Protein AF-A0A9R1HRG7-F1 (afdb_monomer_lite)

Foldseek 3Di:
DPPPVVVVVVVVVVVLVVVPPDPDDLVVQLVVQLVVLQVVVVVPDDNVVSNVLSNLLSVLQSLLSVLQVQLVVLCVVLVPDDPVSNVVSNVSSVVSNVSSVVSNVSSPRD

pLDDT: mean 75.39, std 17.61, range [35.81, 94.94]

Radius of gyration: 16.57 Å; chains: 1; bounding box: 34×37×49 Å

Sequence (110 aa):
MALNTRNAIVAILLLVVMVAAVSTPAVTAQEDCWDKCFKDCKAKMAMEVCNQKCIDFCIYQAGAREYVKMAGDKLKETKTASPEQATILKNQATTYLERAKVLSDKAVTP

Organism: Triticum aestivum (NCBI:txid4565)

Secondary structure (DSSP, 8-state):
----HHHHHHHHHHHHHTTTT----HHHHHHHHHHHHHHHHHTTS-HHHHHHHHHHHHHHHHHHHHHHHHHHHHHHHGGGS-HHHHHHHHHHHHHHHHHHHHHHHH----

Structure (mmCIF, N/CA/C/O backbone):
data_AF-A0A9R1HRG7-F1
#
_entry.id   AF-A0A9R1HRG7-F1
#
loop_
_atom_site.group_PDB
_atom_site.id
_atom_site.type_symbol
_atom_site.label_atom_id
_atom_site.label_alt_id
_atom_site.label_comp_id
_atom_site.label_asym_id
_atom_site.label_entity_id
_atom_site.label_seq_id
_atom_site.pdbx_PDB_ins_code
_atom_site.Cartn_x
_atom_site.Cartn_y
_atom_site.Cartn_z
_atom_site.occupancy
_atom_site.B_iso_or_equiv
_atom_site.auth_seq_id
_atom_site.auth_comp_id
_atom_site.auth_asym_id
_atom_site.auth_atom_id
_atom_site.pdbx_PDB_model_num
ATOM 1 N N . MET A 1 1 ? -0.251 26.046 6.778 1.00 39.38 1 MET A N 1
ATOM 2 C CA . MET A 1 1 ? -1.494 25.708 6.052 1.00 39.38 1 MET A CA 1
ATOM 3 C C . MET A 1 1 ? -1.903 24.315 6.496 1.00 39.38 1 MET A C 1
ATOM 5 O O . MET A 1 1 ? -1.184 23.369 6.207 1.00 39.38 1 MET A O 1
ATOM 9 N N . ALA A 1 2 ? -2.958 24.192 7.302 1.00 37.72 2 ALA A N 1
ATOM 10 C CA . ALA A 1 2 ? -3.422 22.893 7.778 1.00 37.72 2 ALA A CA 1
ATOM 11 C C . ALA A 1 2 ? -4.104 22.171 6.612 1.00 37.72 2 ALA A C 1
ATOM 13 O O . ALA A 1 2 ? -5.246 22.477 6.270 1.00 37.72 2 ALA A O 1
ATOM 14 N N . LEU A 1 3 ? -3.390 21.247 5.968 1.00 42.94 3 LEU A N 1
ATOM 15 C CA . LEU A 1 3 ? -4.015 20.277 5.083 1.00 42.94 3 LEU A CA 1
ATOM 16 C C . LEU A 1 3 ? -4.909 19.421 5.984 1.00 42.94 3 LEU A C 1
ATOM 18 O O . LEU A 1 3 ? -4.427 18.551 6.701 1.00 42.94 3 LEU A O 1
ATOM 22 N N . ASN A 1 4 ? -6.191 19.783 6.045 1.00 42.34 4 ASN A N 1
ATOM 23 C CA . ASN A 1 4 ? -7.204 19.158 6.882 1.00 42.34 4 ASN A CA 1
ATOM 24 C C . ASN A 1 4 ? -7.122 17.639 6.686 1.00 42.34 4 ASN A C 1
ATOM 26 O O . ASN A 1 4 ? -7.493 17.135 5.627 1.00 42.34 4 ASN A O 1
ATOM 30 N N . THR A 1 5 ? -6.590 16.910 7.668 1.00 50.56 5 THR A N 1
ATOM 31 C CA . THR A 1 5 ? -6.246 15.482 7.559 1.00 50.56 5 THR A CA 1
ATOM 32 C C . THR A 1 5 ? -7.464 14.647 7.157 1.00 50.56 5 THR A C 1
ATOM 34 O O . THR A 1 5 ? -7.342 13.653 6.448 1.00 50.56 5 THR A O 1
ATOM 37 N N . ARG A 1 6 ? -8.668 15.120 7.513 1.00 48.34 6 ARG A N 1
ATOM 38 C CA . ARG A 1 6 ? -9.949 14.586 7.033 1.00 48.34 6 ARG A CA 1
ATOM 39 C C . ARG A 1 6 ? -10.116 14.683 5.517 1.00 48.34 6 ARG A C 1
ATOM 41 O O . ARG A 1 6 ? -10.510 13.700 4.907 1.00 48.34 6 ARG A O 1
ATOM 48 N N . ASN A 1 7 ? -9.789 15.816 4.900 1.00 48.25 7 ASN A N 1
ATOM 49 C CA . ASN A 1 7 ? -9.893 15.986 3.449 1.00 48.25 7 ASN A CA 1
ATOM 50 C C . ASN A 1 7 ? -8.856 15.137 2.708 1.00 48.25 7 ASN A C 1
ATOM 52 O O . ASN A 1 7 ? -9.169 14.604 1.650 1.00 48.25 7 ASN A O 1
ATOM 56 N N . ALA A 1 8 ? -7.659 14.958 3.276 1.00 51.41 8 ALA A N 1
ATOM 57 C CA . ALA A 1 8 ? -6.646 14.069 2.709 1.00 51.41 8 ALA A CA 1
ATOM 58 C C . ALA A 1 8 ? -7.104 12.602 2.743 1.00 51.41 8 ALA A C 1
ATOM 60 O O . ALA A 1 8 ? -7.043 11.917 1.728 1.00 51.41 8 ALA A O 1
ATOM 61 N N . ILE A 1 9 ? -7.647 12.136 3.873 1.00 52.66 9 ILE A N 1
ATOM 62 C CA . ILE A 1 9 ? -8.180 10.771 4.009 1.00 52.66 9 ILE A CA 1
ATOM 63 C C . ILE A 1 9 ? -9.380 10.551 3.080 1.00 52.66 9 ILE A C 1
ATOM 65 O O . ILE A 1 9 ? -9.479 9.503 2.451 1.00 52.66 9 ILE A O 1
ATOM 69 N N . VAL A 1 10 ? -10.267 11.540 2.942 1.00 51.09 10 VAL A N 1
ATOM 70 C CA . VAL A 1 10 ? -11.412 11.474 2.019 1.00 51.09 10 VAL A CA 1
ATOM 71 C C . VAL A 1 10 ? -10.957 11.462 0.557 1.00 51.09 10 VAL A C 1
ATOM 73 O O . VAL A 1 10 ? -11.484 10.678 -0.225 1.00 51.09 10 VAL A O 1
ATOM 76 N N . ALA A 1 11 ? -9.951 12.255 0.183 1.00 53.22 11 ALA A N 1
ATOM 77 C CA . ALA A 1 11 ? -9.380 12.236 -1.165 1.00 53.22 11 ALA A CA 1
ATOM 78 C C . ALA A 1 11 ? -8.701 10.894 -1.484 1.00 53.22 11 ALA A C 1
ATOM 80 O O . ALA A 1 11 ? -8.867 10.360 -2.579 1.00 53.22 11 ALA A O 1
ATOM 81 N N . ILE A 1 12 ? -8.000 10.311 -0.507 1.00 55.00 12 ILE A N 1
ATOM 82 C CA . ILE A 1 12 ? -7.402 8.978 -0.624 1.00 55.00 12 ILE A CA 1
ATOM 83 C C . ILE A 1 12 ? -8.504 7.917 -0.749 1.00 55.00 12 ILE A C 1
ATOM 85 O O . ILE A 1 12 ? -8.442 7.091 -1.648 1.00 55.00 12 ILE A O 1
ATOM 89 N N . LEU A 1 13 ? -9.558 7.968 0.071 1.00 50.53 13 LEU A N 1
ATOM 90 C CA . LEU A 1 13 ? -10.706 7.058 -0.034 1.00 50.53 13 LEU A CA 1
ATOM 91 C C . LEU A 1 13 ? -11.424 7.175 -1.388 1.00 50.53 13 LEU A C 1
ATOM 93 O O . LEU A 1 13 ? -11.806 6.158 -1.961 1.00 50.53 13 LEU A O 1
ATOM 97 N N . LEU A 1 14 ? -11.573 8.384 -1.934 1.00 46.44 14 LEU A N 1
ATOM 98 C CA . LEU A 1 14 ? -12.187 8.609 -3.247 1.00 46.44 14 LEU A CA 1
ATOM 99 C C . LEU A 1 14 ? -11.335 8.047 -4.394 1.00 46.44 14 LEU A C 1
ATOM 101 O O . LEU A 1 14 ? -11.879 7.411 -5.296 1.00 46.44 14 LEU A O 1
ATOM 105 N N . LEU A 1 15 ? -10.008 8.197 -4.327 1.00 50.84 15 LEU A N 1
ATOM 106 C CA . LEU A 1 15 ? -9.081 7.550 -5.265 1.00 50.84 15 LEU A CA 1
ATOM 107 C C . LEU A 1 15 ? -9.180 6.017 -5.202 1.00 50.84 15 LEU A C 1
ATOM 109 O O . LEU A 1 15 ? -9.029 5.342 -6.213 1.00 50.84 15 LEU A O 1
ATOM 113 N N . VAL A 1 16 ? -9.478 5.464 -4.027 1.00 48.88 16 VAL A N 1
ATOM 114 C CA . VAL A 1 16 ? -9.572 4.019 -3.778 1.00 48.88 16 VAL A CA 1
ATOM 115 C C . VAL A 1 16 ? -10.884 3.417 -4.280 1.00 48.88 16 VAL A C 1
ATOM 117 O O . VAL A 1 16 ? -10.879 2.309 -4.815 1.00 48.88 16 VAL A O 1
ATOM 120 N N . VAL A 1 17 ? -12.004 4.137 -4.174 1.00 45.47 17 VAL A N 1
ATOM 121 C CA . VAL A 1 17 ? -13.305 3.665 -4.687 1.00 45.47 17 VAL A CA 1
ATOM 122 C C . VAL A 1 17 ? -13.302 3.570 -6.216 1.00 45.47 17 VAL A C 1
ATOM 124 O O . VAL A 1 17 ? -13.882 2.635 -6.761 1.00 45.47 17 VAL A O 1
ATOM 127 N N . MET A 1 18 ? -12.580 4.453 -6.916 1.00 41.81 18 MET A N 1
ATOM 128 C CA . MET A 1 18 ? -12.414 4.345 -8.375 1.00 41.81 18 MET A CA 1
ATOM 129 C C . MET A 1 18 ? -11.582 3.124 -8.798 1.00 41.81 18 MET A C 1
ATOM 131 O O . MET A 1 18 ? -11.701 2.658 -9.926 1.00 41.81 18 MET A O 1
ATOM 135 N N . VAL A 1 19 ? -10.760 2.582 -7.898 1.00 46.41 19 VAL A N 1
ATOM 136 C CA . VAL A 1 19 ? -9.882 1.432 -8.160 1.00 46.41 19 VAL A CA 1
ATOM 137 C C . VAL A 1 19 ? 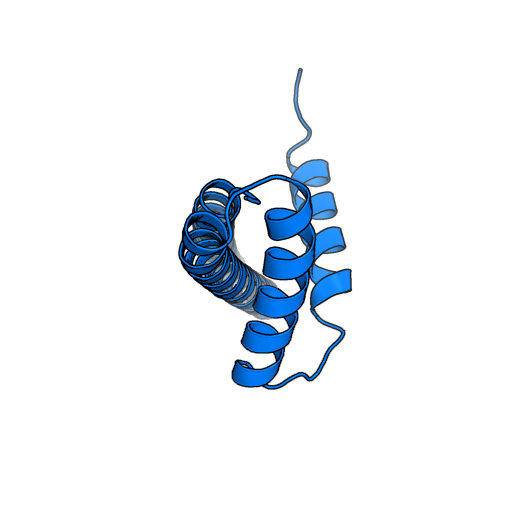-10.557 0.104 -7.810 1.00 46.41 19 VAL A C 1
ATOM 139 O O . VAL A 1 19 ? -10.293 -0.910 -8.449 1.00 46.41 19 VAL A O 1
ATOM 142 N N . ALA A 1 20 ? -11.428 0.091 -6.800 1.00 38.19 20 ALA A N 1
ATOM 143 C CA . ALA A 1 20 ? -12.046 -1.126 -6.274 1.00 38.19 20 ALA A CA 1
ATOM 144 C C . ALA A 1 20 ? -13.195 -1.689 -7.137 1.00 38.19 20 ALA A C 1
ATOM 146 O O . ALA A 1 20 ? -13.748 -2.732 -6.796 1.00 38.19 20 ALA A O 1
ATOM 147 N N . ALA A 1 21 ? -13.564 -1.026 -8.238 1.00 35.81 21 ALA A N 1
ATOM 148 C CA . ALA A 1 21 ? -14.679 -1.435 -9.094 1.00 35.81 21 ALA A CA 1
ATOM 149 C C . ALA A 1 21 ? -14.330 -2.504 -10.148 1.00 35.81 21 ALA A C 1
ATOM 151 O O . ALA A 1 21 ? -15.212 -2.905 -10.903 1.00 35.81 21 ALA A O 1
ATOM 152 N N . VAL A 1 22 ? -13.088 -2.991 -10.217 1.00 43.38 22 VAL A N 1
ATOM 153 C CA . VAL A 1 22 ? -12.703 -3.990 -11.223 1.00 43.38 22 VAL A CA 1
ATOM 154 C C . VAL A 1 22 ? -12.290 -5.291 -10.540 1.00 43.38 22 VAL A C 1
ATOM 156 O O . VAL A 1 22 ? -11.237 -5.406 -9.919 1.00 43.38 22 VAL A O 1
ATOM 159 N N . SER A 1 23 ? -13.152 -6.295 -10.685 1.00 41.81 23 SER A N 1
ATOM 160 C CA . SER A 1 23 ? -12.911 -7.712 -10.414 1.00 41.81 23 SER A CA 1
ATOM 161 C C . SER A 1 23 ? -11.934 -8.309 -11.438 1.00 41.81 23 SER A C 1
ATOM 163 O O . SER A 1 23 ? -12.253 -9.280 -12.120 1.00 41.81 23 SER A O 1
ATOM 165 N N . THR A 1 24 ? -10.762 -7.696 -11.599 1.00 46.19 24 THR A N 1
ATOM 166 C CA . THR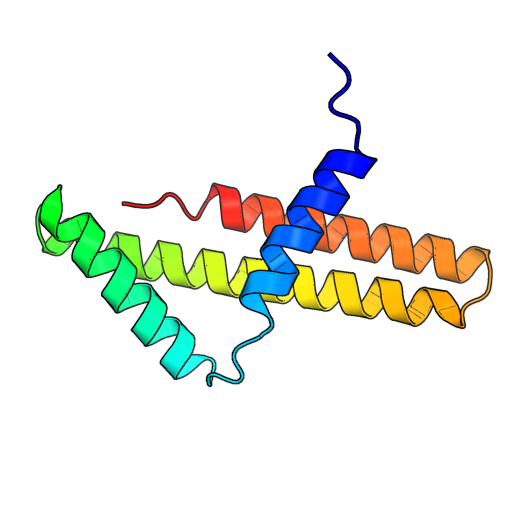 A 1 24 ? -9.668 -8.212 -12.429 1.00 46.19 24 THR A CA 1
ATOM 167 C C . THR A 1 24 ? -8.749 -9.069 -11.564 1.00 46.19 24 THR A C 1
ATOM 169 O O . THR A 1 24 ? -8.338 -8.610 -10.493 1.00 46.19 24 THR A O 1
ATOM 172 N N . PRO A 1 25 ? -8.411 -10.297 -11.996 1.00 50.97 25 PRO A N 1
ATOM 173 C CA . PRO A 1 25 ? -7.337 -11.083 -11.397 1.00 50.97 25 PRO A CA 1
ATOM 174 C C . PRO A 1 25 ? -6.073 -10.244 -11.153 1.00 50.97 25 PRO A C 1
ATOM 176 O O . PRO A 1 25 ? -5.740 -9.370 -11.946 1.00 50.97 25 PRO A O 1
ATOM 179 N N . ALA A 1 26 ? -5.329 -10.521 -10.078 1.00 55.72 26 ALA A N 1
ATOM 180 C CA . ALA A 1 26 ? -4.102 -9.775 -9.768 1.00 55.72 26 ALA A CA 1
ATOM 181 C C . ALA A 1 26 ? -3.079 -9.807 -10.924 1.00 55.72 26 ALA A C 1
ATOM 183 O O . ALA A 1 26 ? -2.403 -8.812 -11.166 1.00 55.72 26 ALA A O 1
ATOM 184 N N . VAL A 1 27 ? -3.033 -10.920 -11.669 1.00 53.03 27 VAL A N 1
ATOM 185 C CA . VAL A 1 27 ? -2.200 -11.085 -12.871 1.00 53.03 27 VAL A CA 1
ATOM 186 C C . VAL A 1 27 ? -2.651 -10.142 -13.989 1.00 53.03 27 VAL A C 1
ATOM 188 O O . VAL A 1 27 ? -1.832 -9.393 -14.508 1.00 53.03 27 VAL A O 1
ATOM 191 N N . THR A 1 28 ? -3.952 -10.078 -14.287 1.00 59.66 28 THR A N 1
ATOM 192 C CA . THR A 1 28 ? -4.463 -9.185 -15.340 1.00 59.66 28 THR A CA 1
ATOM 193 C C . THR A 1 28 ? -4.342 -7.717 -14.934 1.00 59.66 28 THR A C 1
ATOM 195 O O . THR A 1 28 ? -4.012 -6.881 -15.755 1.00 59.66 28 THR A O 1
ATOM 198 N N . ALA A 1 29 ? -4.518 -7.389 -13.649 1.00 65.50 29 ALA A N 1
ATOM 199 C CA . ALA A 1 29 ? -4.310 -6.031 -13.145 1.00 65.50 29 ALA A CA 1
ATOM 200 C C . ALA A 1 29 ? -2.836 -5.586 -13.227 1.00 65.50 29 ALA A C 1
ATOM 202 O O . ALA A 1 29 ? -2.557 -4.391 -13.351 1.00 65.50 29 ALA A O 1
ATOM 203 N N . GLN A 1 30 ? -1.894 -6.532 -13.140 1.00 64.44 30 GLN A N 1
ATOM 204 C CA . GLN A 1 30 ? -0.470 -6.273 -13.324 1.00 64.44 30 GLN A CA 1
ATOM 205 C C . GLN A 1 30 ? -0.119 -6.093 -14.804 1.00 64.44 30 GLN A C 1
ATOM 207 O O . GLN A 1 30 ? 0.602 -5.149 -15.121 1.00 64.44 30 GLN A O 1
ATOM 212 N N . GLU A 1 31 ? -0.658 -6.932 -15.692 1.00 70.19 31 GLU A N 1
ATOM 213 C CA . GLU A 1 31 ? -0.511 -6.791 -17.148 1.00 70.19 31 GLU A CA 1
ATOM 214 C C . GLU A 1 31 ? -1.122 -5.472 -17.644 1.00 70.19 31 GLU A C 1
ATOM 216 O O . GLU A 1 31 ? -0.425 -4.681 -18.274 1.00 70.19 31 GLU A O 1
ATOM 221 N N . ASP A 1 32 ? -2.354 -5.149 -17.239 1.00 80.75 32 ASP A N 1
ATOM 222 C CA . ASP A 1 32 ? -3.033 -3.890 -17.578 1.00 80.75 32 ASP A CA 1
ATOM 223 C C . ASP A 1 32 ? -2.261 -2.661 -17.070 1.00 80.75 32 ASP A C 1
ATOM 225 O O . ASP A 1 32 ? -2.173 -1.624 -17.739 1.00 80.75 32 ASP A O 1
ATOM 229 N N . CYS A 1 33 ? -1.695 -2.755 -15.861 1.00 84.81 33 CYS A N 1
ATOM 230 C CA . CYS A 1 33 ? -0.859 -1.699 -15.306 1.00 84.81 33 CYS A CA 1
ATOM 231 C C . CYS A 1 33 ? 0.428 -1.530 -16.115 1.00 84.81 33 CYS A C 1
ATOM 233 O O . CYS A 1 33 ? 0.798 -0.397 -16.443 1.00 84.81 33 CYS A O 1
ATOM 235 N N . TRP A 1 34 ? 1.104 -2.639 -16.422 1.00 87.19 34 TRP A N 1
ATOM 236 C CA . TRP A 1 34 ? 2.366 -2.618 -17.143 1.00 87.19 34 TRP A CA 1
ATOM 237 C C . TRP A 1 34 ? 2.161 -2.085 -18.558 1.00 87.19 34 TRP A C 1
ATOM 239 O O . TRP A 1 34 ? 2.872 -1.163 -18.937 1.00 87.19 34 TRP A O 1
ATOM 249 N N . ASP A 1 35 ? 1.144 -2.549 -19.287 1.00 85.31 35 ASP A N 1
ATOM 250 C CA . ASP A 1 35 ? 0.836 -2.088 -20.645 1.00 85.31 35 ASP A CA 1
ATOM 251 C C . ASP A 1 35 ? 0.549 -0.587 -20.683 1.00 85.31 35 ASP A C 1
ATOM 253 O O . ASP A 1 35 ? 1.087 0.145 -21.522 1.00 85.31 35 ASP A O 1
ATOM 257 N N . LYS A 1 36 ? -0.260 -0.096 -19.735 1.00 85.19 36 LYS A N 1
ATOM 258 C CA . LYS A 1 36 ? -0.545 1.335 -19.615 1.00 85.19 36 LYS A CA 1
ATOM 259 C C . LYS A 1 36 ? 0.722 2.132 -19.315 1.00 85.19 36 LYS A C 1
ATOM 261 O O . LYS A 1 36 ? 0.996 3.122 -19.990 1.00 85.19 36 LYS A O 1
ATOM 266 N N . CYS A 1 37 ? 1.502 1.688 -18.333 1.00 86.06 37 CYS A N 1
ATOM 267 C CA . CYS A 1 37 ? 2.747 2.344 -17.962 1.00 86.06 37 CYS A CA 1
ATOM 268 C C . CYS A 1 37 ? 3.747 2.357 -19.123 1.00 86.06 37 CYS A C 1
ATOM 270 O O . CYS A 1 37 ? 4.354 3.383 -19.424 1.00 86.06 37 CYS A O 1
ATOM 272 N N . PHE A 1 38 ? 3.908 1.225 -19.802 1.00 86.44 38 PHE A N 1
ATOM 273 C CA . PHE A 1 38 ? 4.890 1.048 -20.857 1.00 86.44 38 PHE A CA 1
ATOM 274 C C . PHE A 1 38 ? 4.542 1.888 -22.083 1.00 86.44 38 PHE A C 1
ATOM 276 O O . PHE A 1 38 ? 5.424 2.513 -22.677 1.00 86.44 38 PHE A O 1
ATOM 283 N N . LYS A 1 39 ? 3.249 1.975 -22.420 1.00 84.94 39 LYS A N 1
ATOM 284 C CA . LYS A 1 39 ? 2.739 2.867 -23.464 1.00 84.94 39 LYS A CA 1
ATOM 285 C C . LYS A 1 39 ? 3.080 4.330 -23.177 1.00 84.94 39 LYS A C 1
ATOM 287 O O . LYS A 1 39 ? 3.576 5.016 -24.071 1.00 84.94 39 LYS A O 1
ATOM 292 N N . ASP A 1 40 ? 2.860 4.787 -21.945 1.00 81.38 40 ASP A N 1
ATOM 293 C CA . ASP A 1 40 ? 3.141 6.169 -21.544 1.00 81.38 40 ASP A CA 1
ATOM 294 C C . ASP A 1 40 ? 4.652 6.450 -21.448 1.00 81.38 40 ASP A C 1
ATOM 296 O O . ASP A 1 40 ? 5.114 7.521 -21.849 1.00 81.38 40 ASP A O 1
ATOM 300 N N . CYS A 1 41 ? 5.443 5.478 -20.986 1.00 83.06 41 CYS A N 1
ATOM 301 C CA . CYS A 1 41 ? 6.889 5.620 -20.854 1.00 83.06 41 CYS A CA 1
ATOM 302 C C . CYS A 1 41 ? 7.605 5.635 -22.206 1.00 83.06 41 CYS A C 1
ATOM 304 O O . CYS A 1 41 ? 8.468 6.482 -22.442 1.00 83.06 41 CYS A O 1
ATOM 306 N N . LYS A 1 42 ? 7.248 4.735 -23.133 1.00 81.94 42 LYS A N 1
ATOM 307 C CA . LYS A 1 42 ? 7.898 4.656 -24.453 1.00 81.94 42 LYS A CA 1
ATOM 308 C C . LYS A 1 42 ? 7.683 5.930 -25.279 1.00 81.94 42 LYS A C 1
ATOM 310 O O . LYS A 1 42 ? 8.480 6.230 -26.162 1.00 81.94 42 LYS A O 1
ATOM 315 N N . ALA A 1 43 ? 6.642 6.705 -24.972 1.00 78.88 43 ALA A N 1
ATOM 316 C CA . ALA A 1 43 ? 6.428 8.020 -25.569 1.00 78.88 43 ALA A CA 1
ATOM 317 C C . ALA A 1 43 ? 7.470 9.072 -25.126 1.00 78.88 43 ALA A C 1
ATOM 319 O O . ALA A 1 43 ? 7.574 10.121 -25.758 1.00 78.88 43 ALA A O 1
ATOM 320 N N . LYS A 1 44 ? 8.227 8.812 -24.050 1.00 75.81 44 LYS A N 1
ATOM 321 C CA . LYS A 1 44 ? 9.140 9.772 -23.407 1.00 75.81 44 LYS A CA 1
ATOM 322 C C . LYS A 1 44 ? 10.574 9.263 -23.235 1.00 75.81 44 LYS A C 1
ATOM 324 O O . LYS A 1 44 ? 11.481 10.080 -23.097 1.00 75.81 44 LYS A O 1
ATOM 329 N N . MET A 1 45 ? 10.797 7.948 -23.214 1.00 77.81 45 MET A N 1
ATOM 330 C CA . MET A 1 45 ? 12.082 7.336 -22.852 1.00 77.81 45 MET A CA 1
ATOM 331 C C . MET A 1 45 ? 12.438 6.120 -23.725 1.00 77.81 45 MET A C 1
ATOM 333 O O . MET A 1 45 ? 11.605 5.573 -24.448 1.00 77.81 45 MET A O 1
ATOM 337 N N . ALA A 1 46 ? 13.696 5.673 -23.632 1.00 76.88 46 ALA A N 1
ATOM 338 C CA . ALA A 1 46 ? 14.175 4.456 -24.283 1.00 76.88 46 ALA A CA 1
ATOM 339 C C . ALA A 1 46 ? 13.488 3.194 -23.727 1.00 76.88 46 ALA A C 1
ATOM 341 O O . ALA A 1 46 ? 13.258 3.065 -22.524 1.00 76.88 46 ALA A O 1
ATOM 342 N N . MET A 1 47 ? 13.214 2.234 -24.614 1.00 72.88 47 MET A N 1
ATOM 343 C CA . MET A 1 47 ? 12.401 1.044 -24.334 1.00 72.88 47 MET A CA 1
ATOM 344 C C . MET A 1 47 ? 12.917 0.195 -23.159 1.00 72.88 47 MET A C 1
ATOM 346 O O . MET A 1 47 ? 12.123 -0.239 -22.326 1.00 72.88 47 MET A O 1
ATOM 350 N N . GLU A 1 48 ? 14.234 -0.002 -23.052 1.00 72.50 48 GLU A N 1
ATOM 351 C CA . GLU A 1 48 ? 14.849 -0.773 -21.957 1.00 72.50 48 GLU A CA 1
ATOM 352 C C . GLU A 1 48 ? 14.676 -0.098 -20.589 1.00 72.50 48 GLU A C 1
ATOM 354 O O . GLU A 1 48 ? 14.463 -0.775 -19.585 1.00 72.50 48 GLU A O 1
ATOM 359 N N . VAL A 1 49 ? 14.682 1.238 -20.550 1.00 78.62 49 VAL A N 1
ATOM 360 C CA . VAL A 1 49 ? 14.480 2.015 -19.316 1.00 78.62 49 VAL A CA 1
ATOM 361 C C . VAL A 1 49 ? 13.025 1.927 -18.851 1.00 78.62 49 VAL A C 1
ATOM 363 O O . VAL A 1 49 ? 12.756 1.890 -17.650 1.00 78.62 49 VAL A O 1
ATOM 366 N N . CYS A 1 50 ? 12.086 1.847 -19.795 1.00 82.38 50 CYS A N 1
ATOM 367 C CA . CYS A 1 50 ? 10.661 1.742 -19.502 1.00 82.38 50 CYS A CA 1
ATOM 368 C C . CYS A 1 50 ? 10.263 0.414 -18.883 1.00 82.38 50 CYS A C 1
ATOM 370 O O . CYS A 1 50 ? 9.428 0.396 -17.983 1.00 82.38 50 CYS A O 1
ATOM 372 N N . ASN A 1 51 ? 10.853 -0.688 -19.346 1.00 82.31 51 ASN A N 1
ATOM 373 C CA . ASN A 1 51 ? 10.425 -2.013 -18.923 1.00 82.31 51 ASN A CA 1
ATOM 374 C C . ASN A 1 51 ? 10.569 -2.191 -17.402 1.00 82.31 51 ASN A C 1
ATOM 376 O O . ASN A 1 51 ? 9.581 -2.432 -16.708 1.00 82.31 51 ASN A O 1
ATOM 380 N N . GLN A 1 52 ? 11.775 -1.963 -16.869 1.00 83.19 52 GLN A N 1
ATOM 381 C CA . GLN A 1 52 ? 12.028 -2.132 -15.436 1.00 83.19 52 GLN A CA 1
ATOM 382 C C . GLN A 1 52 ? 11.260 -1.112 -14.590 1.00 83.19 52 GLN A C 1
ATOM 384 O O . GLN A 1 52 ? 10.661 -1.475 -13.580 1.00 83.19 52 GLN A O 1
ATOM 389 N N . LYS A 1 53 ? 11.205 0.155 -15.022 1.00 84.62 53 LYS A N 1
ATOM 390 C CA . LYS A 1 53 ? 10.466 1.191 -14.289 1.00 84.62 53 LYS A CA 1
ATOM 391 C C . LYS A 1 53 ? 8.972 0.887 -14.206 1.00 84.62 53 LYS A C 1
ATOM 393 O O . LYS A 1 53 ? 8.368 1.148 -13.171 1.00 84.62 53 LYS A O 1
ATOM 398 N N . CYS A 1 54 ? 8.384 0.323 -15.259 1.00 86.62 54 CYS A N 1
ATOM 399 C CA . CYS A 1 54 ? 6.974 -0.046 -15.256 1.00 86.62 54 CYS A CA 1
ATOM 400 C C . CYS A 1 54 ? 6.674 -1.278 -14.413 1.00 86.62 54 CYS A C 1
ATOM 402 O O . CYS A 1 54 ? 5.648 -1.304 -13.735 1.00 86.62 54 CYS A O 1
ATOM 404 N N . ILE A 1 55 ? 7.580 -2.257 -14.385 1.00 87.12 55 ILE A N 1
ATOM 405 C CA . ILE A 1 55 ? 7.483 -3.390 -13.459 1.00 87.12 55 ILE A CA 1
ATOM 406 C C . ILE A 1 55 ? 7.484 -2.878 -12.013 1.00 87.12 55 ILE A C 1
ATOM 408 O O . ILE A 1 55 ? 6.549 -3.162 -11.263 1.00 87.12 55 ILE A O 1
ATOM 412 N N . ASP A 1 56 ? 8.476 -2.064 -11.647 1.00 86.50 56 ASP A N 1
ATOM 413 C CA . ASP A 1 56 ? 8.612 -1.533 -10.288 1.00 86.50 56 ASP A CA 1
ATOM 414 C C . ASP A 1 56 ? 7.408 -0.659 -9.906 1.00 86.50 56 ASP A C 1
ATOM 416 O O . ASP A 1 56 ? 6.822 -0.830 -8.834 1.00 86.50 56 ASP A O 1
ATOM 420 N N . PHE A 1 57 ? 6.983 0.233 -10.808 1.00 87.88 57 PHE A N 1
ATOM 421 C CA . PHE A 1 57 ? 5.795 1.067 -10.629 1.00 87.88 57 PHE A CA 1
ATOM 422 C C . PHE A 1 57 ? 4.555 0.221 -10.322 1.00 87.88 57 PHE A C 1
ATOM 424 O O . PHE A 1 57 ? 3.853 0.482 -9.343 1.00 87.88 57 PHE A O 1
ATOM 431 N N . CYS A 1 58 ? 4.294 -0.811 -11.125 1.00 86.94 58 CYS A N 1
ATOM 432 C CA . CYS A 1 58 ? 3.105 -1.641 -10.971 1.00 86.94 58 CYS A CA 1
ATOM 433 C C . CYS A 1 58 ? 3.134 -2.499 -9.707 1.00 86.94 58 CYS A C 1
ATOM 435 O O . CYS A 1 58 ? 2.099 -2.639 -9.054 1.00 86.94 58 CYS A O 1
ATOM 437 N N . ILE A 1 59 ? 4.305 -3.001 -9.304 1.00 88.06 59 ILE A N 1
ATOM 438 C CA . ILE A 1 59 ? 4.474 -3.722 -8.036 1.00 88.06 59 ILE A CA 1
ATOM 439 C C . ILE A 1 59 ? 4.186 -2.797 -6.850 1.00 88.06 59 ILE A C 1
ATOM 441 O O . ILE A 1 59 ? 3.424 -3.158 -5.949 1.00 88.06 59 ILE A O 1
ATOM 445 N N . TYR A 1 60 ? 4.745 -1.585 -6.849 1.00 86.56 60 TYR A N 1
ATOM 446 C CA . TYR A 1 60 ? 4.505 -0.630 -5.770 1.00 86.56 60 TYR A CA 1
ATOM 447 C C . TYR A 1 60 ? 3.041 -0.187 -5.703 1.00 86.56 60 TYR A C 1
ATOM 449 O O . TYR A 1 60 ? 2.477 -0.128 -4.610 1.00 86.56 60 TYR A O 1
ATOM 457 N N . GLN A 1 61 ? 2.392 0.044 -6.849 1.00 83.75 61 GLN A N 1
ATOM 458 C CA . GLN A 1 61 ? 0.959 0.347 -6.894 1.00 83.75 61 GLN A CA 1
ATOM 459 C C . GLN A 1 61 ? 0.111 -0.815 -6.375 1.00 83.75 61 GLN A C 1
ATOM 461 O O . GLN A 1 61 ? -0.813 -0.592 -5.593 1.00 83.75 61 GLN A O 1
ATOM 466 N N . ALA A 1 62 ? 0.417 -2.051 -6.774 1.00 85.25 62 ALA A N 1
ATOM 467 C CA . ALA A 1 62 ? -0.293 -3.230 -6.293 1.00 85.25 62 ALA A CA 1
ATOM 468 C C . ALA A 1 62 ? -0.188 -3.350 -4.765 1.00 85.25 62 ALA A C 1
ATOM 470 O O . ALA A 1 62 ? -1.213 -3.401 -4.085 1.00 85.25 62 ALA A O 1
ATOM 471 N N . GLY A 1 63 ? 1.027 -3.264 -4.213 1.00 86.25 63 GLY A N 1
ATOM 472 C CA . GLY A 1 63 ? 1.233 -3.297 -2.765 1.00 86.25 63 GLY A CA 1
ATOM 473 C C . GLY A 1 63 ? 0.538 -2.141 -2.035 1.00 86.25 63 GLY A C 1
ATOM 474 O O . GLY A 1 63 ? -0.035 -2.333 -0.961 1.00 86.25 63 GLY A O 1
ATOM 475 N N . ALA A 1 64 ? 0.515 -0.937 -2.620 1.00 84.75 64 ALA A N 1
ATOM 476 C CA . ALA A 1 64 ? -0.213 0.196 -2.051 1.00 84.75 64 ALA A CA 1
ATOM 477 C C . ALA A 1 64 ? -1.724 -0.080 -1.970 1.00 84.75 64 ALA A C 1
ATOM 479 O O . ALA A 1 64 ? -2.344 0.172 -0.932 1.00 84.75 64 ALA A O 1
ATOM 480 N N . ARG A 1 65 ? -2.317 -0.650 -3.030 1.00 86.62 65 ARG A N 1
ATOM 481 C CA . ARG A 1 65 ? -3.737 -1.041 -3.052 1.00 86.62 65 ARG A CA 1
ATOM 482 C C . ARG A 1 65 ? -4.054 -2.098 -1.991 1.00 86.62 65 ARG A C 1
ATOM 484 O O . ARG A 1 65 ? -5.098 -2.006 -1.345 1.00 86.62 65 ARG A O 1
ATOM 491 N N . GLU A 1 66 ? -3.169 -3.068 -1.772 1.00 88.88 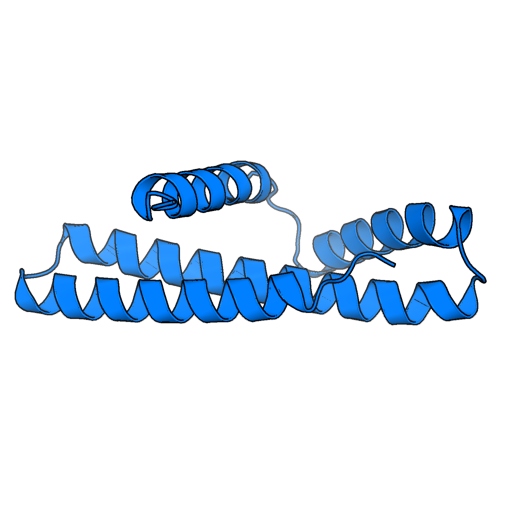66 GLU A N 1
ATOM 492 C CA . GLU A 1 66 ? -3.355 -4.086 -0.731 1.00 88.88 66 GLU A CA 1
ATOM 493 C C . GLU A 1 66 ? -3.367 -3.480 0.674 1.00 88.88 66 GLU A C 1
ATOM 495 O O . GLU A 1 66 ? -4.257 -3.781 1.473 1.00 88.88 66 GLU A O 1
ATOM 500 N N . TYR A 1 67 ? -2.437 -2.570 0.971 1.00 87.44 67 TYR A N 1
ATOM 501 C CA . TYR A 1 67 ? -2.422 -1.866 2.253 1.00 87.44 67 TYR A CA 1
ATOM 502 C C . TYR A 1 67 ? -3.680 -1.033 2.484 1.00 87.44 67 TYR A C 1
ATOM 504 O O . TYR A 1 67 ? -4.246 -1.048 3.578 1.00 87.44 67 TYR A O 1
ATOM 512 N N . VAL A 1 68 ? -4.170 -0.359 1.449 1.00 87.00 68 VAL A N 1
ATOM 513 C CA . VAL A 1 68 ? -5.450 0.348 1.515 1.00 87.00 68 VAL A CA 1
ATOM 514 C C . VAL A 1 68 ? -6.601 -0.612 1.814 1.00 87.00 68 VAL A C 1
ATOM 516 O O . VAL A 1 68 ? -7.448 -0.300 2.652 1.00 87.00 68 VAL A O 1
ATOM 519 N N . LYS A 1 69 ? -6.648 -1.776 1.154 1.00 89.06 69 LYS A N 1
ATOM 520 C CA . LYS A 1 69 ? -7.685 -2.783 1.406 1.00 89.06 69 LYS A CA 1
ATOM 521 C C . LYS A 1 69 ? -7.653 -3.236 2.867 1.00 89.06 69 LYS A C 1
ATOM 523 O O . LYS A 1 69 ? -8.687 -3.192 3.530 1.00 89.06 69 LYS A O 1
ATOM 528 N N . MET A 1 70 ? -6.470 -3.560 3.392 1.00 89.62 70 MET A N 1
ATOM 529 C CA . MET A 1 70 ? -6.288 -3.937 4.798 1.00 89.62 70 MET A CA 1
ATOM 530 C C . MET A 1 70 ? -6.724 -2.823 5.760 1.00 89.62 70 MET A C 1
ATOM 532 O O . MET A 1 70 ? -7.395 -3.099 6.754 1.00 89.62 70 MET A O 1
ATOM 536 N N . ALA A 1 71 ? -6.409 -1.559 5.457 1.00 88.06 71 ALA A N 1
ATOM 537 C CA . ALA A 1 71 ? -6.890 -0.420 6.239 1.00 88.06 71 ALA A CA 1
ATOM 538 C C . ALA A 1 71 ? -8.423 -0.329 6.230 1.00 88.06 71 ALA A C 1
ATOM 540 O O . ALA A 1 71 ? -9.044 -0.156 7.279 1.00 88.06 71 ALA A O 1
AT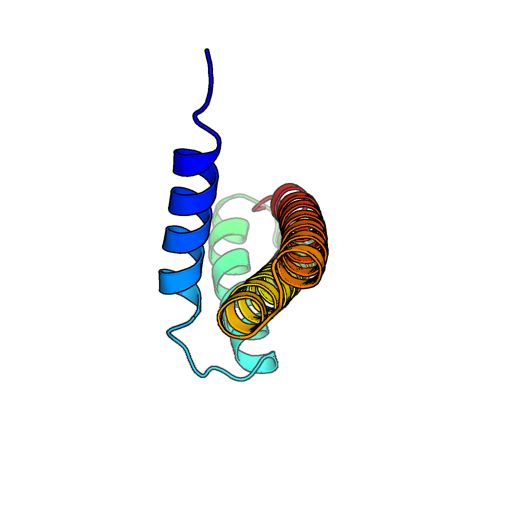OM 541 N N . GLY A 1 72 ? -9.038 -0.480 5.055 1.00 87.44 72 GLY A N 1
ATOM 542 C CA . GLY A 1 72 ? -10.488 -0.494 4.894 1.00 87.44 72 GLY A CA 1
ATOM 543 C C . GLY A 1 72 ? -11.155 -1.617 5.687 1.00 87.44 72 GLY A C 1
ATOM 544 O O . GLY A 1 72 ? -12.172 -1.380 6.337 1.00 87.44 72 GLY A O 1
ATOM 545 N N . ASP A 1 73 ? -10.572 -2.814 5.687 1.00 92.12 73 ASP A N 1
ATOM 546 C CA . ASP A 1 73 ? -11.087 -3.957 6.441 1.00 92.12 73 ASP A CA 1
ATOM 547 C C . ASP A 1 73 ? -10.991 -3.718 7.956 1.00 92.12 73 ASP A C 1
ATOM 549 O O . ASP A 1 73 ? -11.995 -3.874 8.655 1.00 92.12 73 ASP A O 1
ATOM 553 N N . LYS A 1 74 ? -9.873 -3.165 8.451 1.00 88.62 74 LYS A N 1
ATOM 554 C CA . LYS A 1 74 ? -9.750 -2.761 9.863 1.00 88.62 74 LYS A CA 1
ATOM 555 C C . LYS A 1 74 ? -10.767 -1.702 10.267 1.00 88.62 74 LYS A C 1
ATOM 557 O O . LYS A 1 74 ? -11.352 -1.788 11.344 1.00 88.62 74 LYS A O 1
ATOM 562 N N . LEU A 1 75 ? -11.036 -0.724 9.402 1.00 86.38 75 LEU A N 1
ATOM 563 C CA . LEU A 1 75 ? -12.061 0.288 9.660 1.00 86.38 75 LEU A CA 1
ATOM 564 C C . LEU A 1 75 ? -13.476 -0.306 9.682 1.00 86.38 75 LEU A C 1
ATOM 566 O O . LEU A 1 75 ? -14.304 0.152 10.468 1.00 86.38 75 LEU A O 1
ATOM 570 N N . LYS A 1 76 ? -13.775 -1.336 8.880 1.00 91.06 76 LYS A N 1
ATOM 571 C CA . LYS A 1 76 ? -15.068 -2.040 8.951 1.00 91.06 76 LYS A CA 1
ATOM 572 C C . LYS A 1 76 ? -15.236 -2.774 10.281 1.00 91.06 76 LYS A C 1
ATOM 574 O O . LYS A 1 76 ? -16.312 -2.676 10.866 1.00 91.06 76 LYS A O 1
ATOM 579 N N . GLU A 1 77 ? -14.181 -3.426 10.776 1.00 90.31 77 GLU A N 1
ATOM 580 C CA . GLU A 1 77 ? -14.177 -4.120 12.076 1.00 90.31 77 GLU A CA 1
ATOM 581 C C . GLU A 1 77 ? -14.507 -3.165 13.241 1.00 90.31 77 GLU A C 1
ATOM 583 O O . GLU A 1 77 ? -15.112 -3.577 14.229 1.00 90.31 77 GLU A O 1
ATOM 588 N N . THR A 1 78 ? -14.206 -1.863 13.116 1.00 85.75 78 THR A N 1
ATOM 589 C CA . THR A 1 78 ? -14.529 -0.880 14.170 1.00 85.75 78 THR A CA 1
ATOM 590 C C . THR A 1 78 ? -16.025 -0.726 14.442 1.00 85.75 78 THR A C 1
ATOM 592 O O . THR A 1 78 ? -16.389 -0.308 15.537 1.00 85.75 78 THR A O 1
ATOM 595 N N . LYS A 1 79 ? -16.900 -1.053 13.479 1.00 88.44 79 LYS A N 1
ATOM 596 C CA . LYS A 1 79 ? -18.356 -0.863 13.608 1.00 88.44 79 LYS A CA 1
ATOM 597 C C . LYS A 1 79 ? -18.981 -1.741 14.691 1.00 88.44 79 LYS A C 1
ATOM 599 O O . LYS A 1 79 ? -20.042 -1.402 15.201 1.00 88.44 79 LYS A O 1
ATOM 604 N N . THR A 1 80 ? -18.341 -2.863 15.006 1.00 91.94 80 THR A N 1
ATOM 605 C CA . THR A 1 80 ? -18.830 -3.868 15.958 1.00 91.94 80 THR A CA 1
ATOM 606 C C . THR A 1 80 ? -17.916 -4.017 17.177 1.00 91.94 80 THR A C 1
ATOM 608 O O . THR A 1 80 ? -18.140 -4.903 17.995 1.00 91.94 80 THR A O 1
ATOM 611 N N . ALA A 1 81 ? -16.871 -3.193 17.292 1.00 90.62 81 ALA A N 1
ATOM 612 C CA . ALA A 1 81 ? -15.860 -3.286 18.343 1.00 90.62 81 ALA A CA 1
ATOM 613 C C . ALA A 1 81 ? -16.185 -2.388 19.551 1.00 90.62 81 ALA A C 1
ATOM 615 O O . ALA A 1 81 ? -16.878 -1.377 19.416 1.00 90.62 81 ALA A O 1
ATOM 616 N N . SER A 1 82 ? -15.632 -2.718 20.727 1.00 94.94 82 SER A N 1
ATOM 617 C CA . SER A 1 82 ? -15.672 -1.819 21.892 1.00 94.94 82 SER A CA 1
ATOM 618 C C . SER A 1 82 ? -14.908 -0.513 21.607 1.00 94.94 82 SER A C 1
ATOM 620 O O . SER A 1 82 ? -14.074 -0.479 20.698 1.00 94.94 82 SER A O 1
ATOM 622 N N . PRO A 1 83 ? -15.122 0.567 22.379 1.00 90.38 83 PRO A N 1
ATOM 623 C CA . PRO A 1 83 ? -14.381 1.817 22.204 1.00 90.38 83 PRO A CA 1
ATOM 624 C C . PRO A 1 83 ? -12.852 1.661 22.285 1.00 90.38 83 PRO A C 1
ATOM 626 O O . PRO A 1 83 ? -12.137 2.253 21.466 1.00 90.38 83 PRO A O 1
ATOM 629 N N . GLU A 1 84 ? -12.330 0.846 23.214 1.00 91.69 84 GLU A N 1
ATOM 630 C CA . GLU A 1 84 ? -10.883 0.603 23.289 1.00 91.69 84 GLU A CA 1
ATOM 631 C C . GLU A 1 84 ? -10.390 -0.1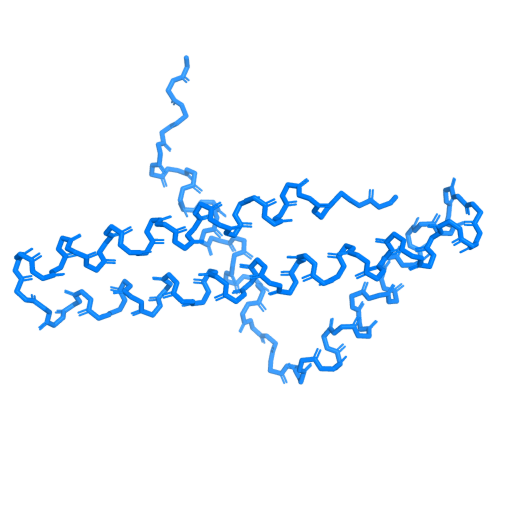57 22.053 1.00 91.69 84 GLU A C 1
ATOM 633 O O . GLU A 1 84 ? -9.403 0.230 21.422 1.00 91.69 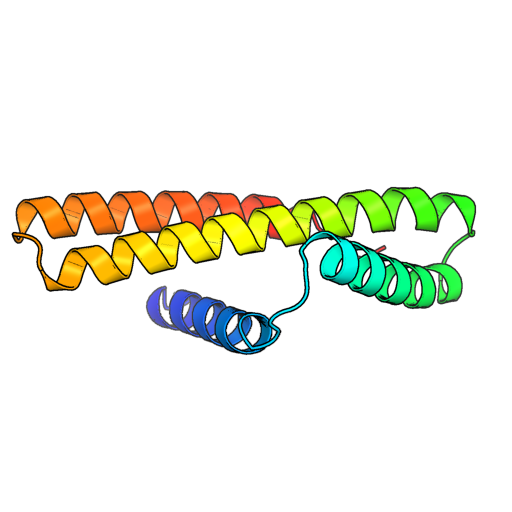84 GLU A O 1
ATOM 638 N N . GLN A 1 85 ? -11.113 -1.201 21.646 1.00 92.62 85 GLN A N 1
ATOM 639 C CA . GLN A 1 85 ? -10.722 -2.029 20.510 1.00 92.62 85 GLN A CA 1
ATOM 640 C C . GLN A 1 85 ? -10.849 -1.279 19.176 1.00 92.62 85 GLN A C 1
ATOM 642 O O . GLN A 1 85 ? -9.984 -1.399 18.308 1.00 92.62 85 GLN A O 1
ATOM 647 N N . ALA A 1 86 ? -11.857 -0.419 19.032 1.00 86.81 86 ALA A N 1
ATOM 648 C CA . ALA A 1 86 ? -12.009 0.472 17.889 1.00 86.81 86 ALA A CA 1
ATOM 649 C C . ALA A 1 86 ? -10.834 1.454 17.765 1.00 86.81 86 ALA A C 1
ATOM 651 O O . ALA A 1 86 ? -10.434 1.790 16.650 1.00 86.81 86 ALA A O 1
ATOM 652 N N . THR A 1 87 ? -10.255 1.901 18.882 1.00 90.62 87 THR A N 1
ATOM 653 C CA . THR A 1 87 ? -9.065 2.767 18.873 1.00 90.62 87 THR A CA 1
ATOM 654 C C . THR A 1 87 ? -7.841 2.018 18.343 1.00 90.62 87 THR A C 1
ATOM 656 O O . THR A 1 87 ? -7.136 2.529 17.474 1.00 90.62 87 THR A O 1
ATOM 659 N N . ILE A 1 88 ? -7.633 0.773 18.781 1.00 94.06 88 ILE A N 1
ATOM 660 C CA . ILE A 1 88 ? -6.546 -0.086 18.284 1.00 94.06 88 ILE A CA 1
ATOM 661 C C . ILE A 1 88 ? -6.697 -0.338 16.777 1.00 94.06 88 ILE A C 1
ATOM 663 O O . ILE A 1 88 ? -5.748 -0.142 16.018 1.00 94.06 88 ILE A O 1
ATOM 667 N N . LEU A 1 89 ? -7.899 -0.708 16.331 1.00 88.62 89 LEU A N 1
ATOM 668 C CA . LEU A 1 89 ? -8.202 -0.963 14.919 1.00 88.62 89 LEU A CA 1
ATOM 669 C C . LEU A 1 89 ? -7.982 0.281 14.044 1.00 88.62 89 LEU A C 1
ATOM 671 O O . LEU A 1 89 ? -7.438 0.175 12.945 1.00 88.62 89 LEU A O 1
ATOM 675 N N . LYS A 1 90 ? -8.343 1.475 14.536 1.00 86.94 90 LYS A N 1
ATOM 676 C CA . LYS A 1 90 ? -8.059 2.745 13.847 1.00 86.94 90 LYS A CA 1
ATOM 677 C C . LYS A 1 90 ? -6.560 3.006 13.727 1.00 86.94 90 LYS A C 1
ATOM 679 O O . LYS A 1 90 ? -6.112 3.392 12.653 1.00 86.94 90 LYS A O 1
ATOM 684 N N . ASN A 1 91 ? -5.783 2.757 14.780 1.00 92.25 91 ASN A N 1
ATOM 685 C CA . ASN A 1 91 ? -4.328 2.920 14.731 1.00 92.25 91 ASN A CA 1
ATOM 686 C C . ASN A 1 91 ? -3.688 1.957 13.720 1.00 92.25 91 ASN A C 1
ATOM 688 O O . ASN A 1 91 ? -2.855 2.374 12.920 1.00 92.25 91 ASN A O 1
ATOM 692 N N . GLN A 1 92 ? -4.137 0.699 13.685 1.00 92.75 92 GLN A N 1
ATOM 693 C CA . GLN A 1 92 ? -3.692 -0.279 12.687 1.00 92.75 92 GLN A CA 1
ATOM 694 C C . GLN A 1 92 ? -4.039 0.157 11.258 1.00 92.75 92 GLN A C 1
ATOM 696 O O . GLN A 1 92 ? -3.190 0.086 10.368 1.00 92.75 92 GLN A O 1
ATOM 701 N N . ALA A 1 93 ? -5.261 0.654 11.036 1.00 89.94 93 ALA A N 1
ATOM 702 C CA . ALA A 1 93 ? -5.668 1.186 9.740 1.00 89.94 93 ALA A CA 1
ATOM 703 C C . ALA A 1 93 ? -4.781 2.362 9.302 1.00 89.94 93 ALA A C 1
ATOM 705 O O . ALA A 1 93 ? -4.346 2.398 8.153 1.00 89.94 93 ALA A O 1
ATOM 706 N N . THR A 1 94 ? -4.451 3.278 10.217 1.00 89.62 94 THR A N 1
ATOM 707 C CA . THR A 1 94 ? -3.524 4.388 9.952 1.00 89.62 94 THR A CA 1
ATOM 708 C C . THR A 1 94 ? -2.147 3.882 9.527 1.00 89.62 94 THR A C 1
ATOM 710 O O . THR A 1 94 ? -1.646 4.314 8.493 1.00 89.62 94 THR A O 1
ATOM 713 N N . THR A 1 95 ? -1.569 2.910 10.239 1.00 94.25 95 THR A N 1
ATOM 714 C CA . THR A 1 95 ? -0.272 2.322 9.863 1.00 94.25 95 THR A CA 1
ATOM 715 C C . THR A 1 95 ? -0.301 1.704 8.465 1.00 94.25 95 THR A C 1
ATOM 717 O O . THR A 1 95 ? 0.653 1.843 7.700 1.00 94.25 95 THR A O 1
ATOM 720 N N . TYR A 1 96 ? -1.390 1.028 8.092 1.00 89.81 96 TYR A N 1
ATOM 721 C CA . TYR A 1 96 ? -1.526 0.505 6.734 1.00 89.81 96 TYR A CA 1
ATOM 722 C C . TYR A 1 96 ? -1.622 1.625 5.691 1.00 89.81 96 TYR A C 1
ATOM 724 O O . TYR A 1 96 ? -0.956 1.540 4.663 1.00 89.81 96 TYR A O 1
ATOM 732 N N . LEU A 1 97 ? -2.359 2.705 5.958 1.00 88.75 97 LEU A N 1
ATOM 733 C CA . LEU A 1 97 ? -2.420 3.857 5.050 1.00 88.75 97 LEU A CA 1
ATOM 734 C C . LEU A 1 97 ? -1.061 4.555 4.890 1.00 88.75 97 LEU A C 1
ATOM 736 O O . LEU A 1 97 ? -0.711 4.960 3.783 1.00 88.75 97 LEU A O 1
ATOM 740 N N . GLU A 1 98 ? -0.268 4.653 5.955 1.00 91.62 98 GLU A N 1
ATOM 741 C CA . GLU A 1 98 ? 1.098 5.185 5.890 1.00 91.62 98 GLU A CA 1
ATOM 742 C C . GLU A 1 98 ? 1.996 4.316 5.003 1.00 91.62 98 GLU A C 1
ATOM 744 O O . GLU A 1 98 ? 2.712 4.835 4.146 1.00 91.62 98 GLU A O 1
ATOM 749 N N . ARG A 1 99 ? 1.910 2.986 5.134 1.00 90.50 99 ARG A N 1
ATOM 750 C CA . ARG A 1 99 ? 2.641 2.053 4.262 1.00 90.50 99 ARG A CA 1
ATOM 751 C C . ARG A 1 99 ? 2.185 2.149 2.811 1.00 90.50 99 ARG A C 1
ATOM 753 O O . ARG A 1 99 ? 3.031 2.175 1.920 1.00 90.50 99 ARG A O 1
ATOM 760 N N . ALA A 1 100 ? 0.876 2.254 2.574 1.00 86.31 100 ALA A N 1
ATOM 761 C CA . ALA A 1 100 ? 0.335 2.476 1.238 1.00 86.31 100 ALA A CA 1
ATOM 762 C C . ALA A 1 100 ? 0.911 3.752 0.621 1.00 86.31 100 ALA A C 1
ATOM 764 O O . ALA A 1 100 ? 1.363 3.726 -0.518 1.00 86.31 100 ALA A O 1
ATOM 765 N N . LYS A 1 101 ? 0.968 4.846 1.392 1.00 86.81 101 LYS A N 1
ATOM 766 C CA . LYS A 1 101 ? 1.549 6.109 0.937 1.00 86.81 101 LYS A CA 1
ATOM 767 C C . LYS A 1 101 ? 3.022 5.954 0.561 1.00 86.81 101 LYS A C 1
ATOM 769 O O . LYS A 1 101 ? 3.406 6.400 -0.511 1.00 86.81 101 LYS A O 1
ATOM 774 N N . VAL A 1 102 ? 3.829 5.295 1.395 1.00 90.06 102 VAL A N 1
ATOM 775 C CA . VAL A 1 102 ? 5.254 5.060 1.096 1.00 90.06 102 VAL A CA 1
ATOM 776 C C . VAL A 1 102 ? 5.431 4.296 -0.217 1.00 90.06 102 VAL A C 1
ATOM 778 O O . VAL A 1 102 ? 6.326 4.620 -0.994 1.00 90.06 102 VAL A O 1
ATOM 781 N N . LEU A 1 103 ? 4.594 3.290 -0.483 1.00 84.50 103 LEU A N 1
ATOM 782 C CA . LEU A 1 103 ? 4.649 2.558 -1.747 1.00 84.50 103 LEU A CA 1
ATOM 783 C C . LEU A 1 103 ? 4.176 3.415 -2.925 1.00 84.50 103 LEU A C 1
ATOM 785 O O . LEU A 1 103 ? 4.846 3.439 -3.951 1.00 84.50 103 LEU A O 1
ATOM 789 N N . SER A 1 104 ? 3.097 4.181 -2.769 1.00 82.25 104 SER A N 1
ATOM 790 C CA . SER A 1 104 ? 2.639 5.121 -3.798 1.00 82.25 104 SER A CA 1
ATOM 791 C C . SER A 1 104 ? 3.684 6.191 -4.128 1.00 82.25 104 SER A C 1
ATOM 793 O O . SER A 1 104 ? 3.858 6.521 -5.294 1.00 82.25 104 SER A O 1
ATOM 795 N N . ASP A 1 105 ? 4.418 6.699 -3.133 1.00 82.38 105 ASP A N 1
ATOM 796 C CA . ASP A 1 105 ? 5.503 7.668 -3.335 1.00 82.38 105 ASP A CA 1
ATOM 797 C C . ASP A 1 105 ? 6.693 7.036 -4.091 1.00 82.38 105 ASP A C 1
ATOM 799 O O . ASP A 1 105 ? 7.387 7.717 -4.845 1.00 82.38 105 ASP A O 1
ATOM 803 N N . LYS A 1 106 ? 6.927 5.725 -3.913 1.00 81.69 106 LYS A N 1
ATOM 804 C CA . LYS A 1 106 ? 7.927 4.951 -4.673 1.00 81.69 106 LYS A CA 1
ATOM 805 C C . LYS A 1 106 ? 7.459 4.581 -6.077 1.00 81.69 106 LYS A C 1
ATOM 807 O O . LYS A 1 106 ? 8.298 4.371 -6.951 1.00 81.69 106 LYS A O 1
ATOM 812 N N . ALA A 1 107 ? 6.149 4.515 -6.303 1.00 79.94 107 ALA A N 1
ATOM 813 C CA . ALA A 1 107 ? 5.540 4.320 -7.611 1.00 79.94 107 ALA A CA 1
ATOM 814 C C . ALA A 1 107 ? 5.640 5.603 -8.454 1.00 79.94 107 ALA A C 1
ATOM 816 O O . ALA A 1 107 ? 4.639 6.182 -8.875 1.00 79.94 107 ALA A O 1
ATOM 817 N N . VAL A 1 108 ? 6.867 6.057 -8.704 1.00 73.19 108 VAL A N 1
ATOM 818 C CA . VAL A 1 108 ? 7.137 7.172 -9.606 1.00 73.19 108 VAL A CA 1
ATOM 819 C C . VAL A 1 108 ? 6.837 6.698 -11.019 1.00 73.19 108 VAL A C 1
ATOM 821 O O . VAL A 1 108 ? 7.462 5.755 -11.505 1.00 73.19 108 VAL A O 1
ATOM 824 N N . THR A 1 109 ? 5.861 7.334 -11.665 1.00 65.44 109 THR A N 1
ATOM 825 C CA . THR A 1 109 ? 5.562 7.074 -13.073 1.00 65.44 109 THR A CA 1
ATOM 826 C C . THR A 1 109 ? 6.814 7.359 -13.906 1.00 65.44 109 THR A C 1
ATOM 828 O O . THR A 1 109 ? 7.350 8.466 -13.775 1.00 65.44 109 THR A O 1
ATOM 831 N N . PRO A 1 110 ? 7.290 6.396 -14.709 1.00 63.81 110 PRO A N 1
ATOM 832 C CA . PRO A 1 110 ? 8.387 6.629 -15.638 1.00 63.81 110 PRO A CA 1
ATOM 833 C C . PRO A 1 110 ? 8.124 7.765 -16.636 1.00 63.81 110 PRO A C 1
ATOM 835 O O . PRO A 1 110 ? 6.949 8.017 -16.997 1.00 63.81 110 PRO A O 1
#